Protein AF-A0A959PGN8-F1 (afdb_monomer)

pLDDT: mean 94.38, std 4.03, range [66.25, 98.56]

Foldseek 3Di:
DVVVVVVVVVVVVVVLLVLLPDCVNQAQQVVADDAAFAFDDDDDQWTAGPVGFIKGWDDLVVLLLLWDPFFDDDDPCFQVRYPDDDDADRRRRWIWIWTADPQQKTHIWIAGRVNDTQCDDLNHTGTFNADCPPDVSVVSRCVPPVSSSVSPSNHDD

Nearest PDB structures (foldseek):
  6trv-assembly1_BBB  TM=3.578E-01  e=1.815E+00  Scedosporium apiospermum
  5ic7-assembly1_A  TM=2.922E-01  e=2.444E+00  Thermochaetoides thermophila DSM 1495
  5efv-assembly1_C  TM=4.136E-01  e=6.333E+00  Dubowvirus dv11
  7lbm-assembly1_j  TM=2.874E-01  e=5.297E+00  Homo sapiens

Mean predicted aligned error: 3.67 Å

Radius of gyration: 17.25 Å; Cα contacts (8 Å, |Δi|>4): 282; chains: 1; bounding box: 36×29×58 Å

Structure (mmCIF, N/CA/C/O backbone):
data_AF-A0A959PGN8-F1
#
_entry.id   AF-A0A959PGN8-F1
#
loop_
_atom_site.group_PDB
_atom_site.id
_atom_site.type_symbol
_atom_site.label_atom_id
_atom_site.label_alt_id
_atom_site.label_comp_id
_atom_site.label_asym_id
_atom_site.label_entity_id
_atom_site.label_seq_id
_atom_site.pdbx_PDB_ins_code
_atom_site.Cartn_x
_atom_site.Cartn_y
_atom_site.Cartn_z
_atom_site.occupancy
_atom_site.B_iso_or_equiv
_atom_site.auth_seq_id
_atom_site.auth_comp_id
_atom_site.auth_asym_id
_atom_site.auth_atom_id
_atom_site.pdbx_PDB_model_num
ATOM 1 N N . MET A 1 1 ? 12.103 -10.559 -37.193 1.00 70.69 1 MET A N 1
ATOM 2 C CA . MET A 1 1 ? 11.074 -10.563 -36.124 1.00 70.69 1 MET A CA 1
ATOM 3 C C . MET A 1 1 ? 11.663 -10.752 -34.723 1.00 70.69 1 MET A C 1
ATOM 5 O O . MET A 1 1 ? 11.501 -9.857 -33.910 1.00 70.69 1 MET A O 1
ATOM 9 N N . LYS A 1 2 ? 12.408 -11.837 -34.439 1.00 88.25 2 LYS A N 1
ATOM 10 C CA . LYS A 1 2 ? 12.993 -12.097 -33.100 1.00 88.25 2 LYS A CA 1
ATOM 11 C C . LYS A 1 2 ? 13.936 -10.993 -32.588 1.00 88.25 2 LYS A C 1
ATOM 13 O O . LYS A 1 2 ? 13.822 -10.585 -31.442 1.00 88.25 2 LYS A O 1
ATOM 18 N N . MET A 1 3 ? 14.807 -10.467 -33.452 1.00 93.12 3 MET A N 1
ATOM 19 C CA . MET A 1 3 ? 15.737 -9.384 -33.091 1.00 93.12 3 MET A CA 1
ATOM 20 C C . MET A 1 3 ? 15.014 -8.073 -32.743 1.00 93.12 3 MET A C 1
ATOM 22 O O . MET A 1 3 ? 15.361 -7.426 -31.766 1.00 93.12 3 MET A O 1
ATOM 26 N N . ILE A 1 4 ? 13.966 -7.717 -33.493 1.00 94.81 4 ILE A N 1
ATOM 27 C CA . ILE A 1 4 ? 13.156 -6.517 -33.223 1.00 94.81 4 ILE A CA 1
ATOM 28 C C . ILE A 1 4 ? 12.443 -6.652 -31.872 1.00 94.81 4 ILE A C 1
ATOM 30 O O . ILE A 1 4 ? 12.474 -5.723 -31.073 1.00 94.81 4 ILE A O 1
ATOM 34 N N . LEU A 1 5 ? 11.862 -7.822 -31.584 1.00 94.75 5 LEU A N 1
ATOM 35 C CA . LEU A 1 5 ? 11.212 -8.081 -30.297 1.00 94.75 5 LEU A CA 1
ATOM 36 C C . LEU A 1 5 ? 12.202 -7.987 -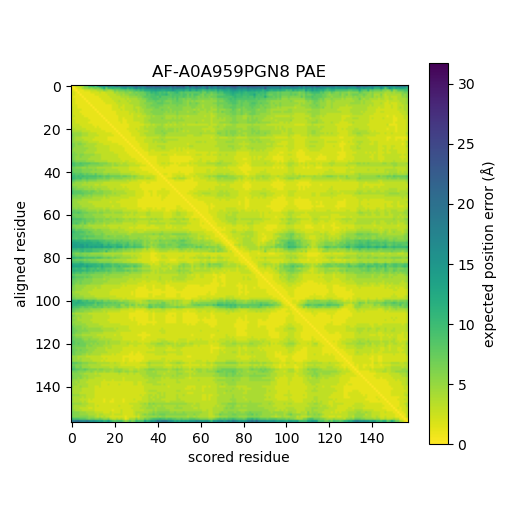29.125 1.00 94.75 5 LEU A C 1
ATOM 38 O O . LEU A 1 5 ? 11.883 -7.377 -28.109 1.00 94.75 5 LEU A O 1
ATOM 42 N N . ALA A 1 6 ? 13.406 -8.545 -29.280 1.00 95.75 6 ALA A N 1
ATOM 43 C CA . ALA A 1 6 ? 14.459 -8.438 -28.274 1.00 95.75 6 ALA A CA 1
ATOM 44 C C . ALA A 1 6 ? 14.865 -6.977 -28.023 1.00 95.75 6 ALA A C 1
ATOM 46 O O . ALA A 1 6 ? 14.975 -6.569 -26.870 1.00 95.75 6 ALA A O 1
ATOM 47 N N . ILE A 1 7 ? 15.018 -6.170 -29.078 1.00 96.25 7 ILE A N 1
ATOM 48 C CA . ILE A 1 7 ? 15.328 -4.739 -28.946 1.00 96.25 7 ILE A CA 1
ATOM 49 C C . ILE A 1 7 ? 14.211 -4.010 -28.190 1.00 96.25 7 ILE A C 1
ATOM 51 O O . ILE A 1 7 ? 14.499 -3.264 -27.259 1.00 96.25 7 ILE A O 1
ATOM 55 N N . ILE A 1 8 ? 12.942 -4.253 -28.535 1.00 96.00 8 ILE A N 1
ATOM 56 C CA . ILE A 1 8 ? 11.797 -3.634 -27.849 1.00 96.00 8 ILE A CA 1
ATOM 57 C C . ILE A 1 8 ? 11.787 -4.001 -26.362 1.00 96.00 8 ILE A C 1
ATOM 59 O O . ILE A 1 8 ? 11.607 -3.124 -25.520 1.00 96.00 8 ILE A O 1
ATOM 63 N N . LEU A 1 9 ? 12.018 -5.274 -26.030 1.00 95.44 9 LEU A N 1
ATOM 64 C CA . LEU A 1 9 ? 12.075 -5.725 -24.641 1.00 95.44 9 LEU A CA 1
ATOM 65 C C . LEU A 1 9 ? 13.211 -5.037 -23.873 1.00 95.44 9 LEU A C 1
ATOM 67 O O . LEU A 1 9 ? 12.992 -4.563 -22.763 1.00 95.44 9 LEU A O 1
ATOM 71 N N . VAL A 1 10 ? 14.404 -4.936 -24.464 1.00 96.31 10 VAL A N 1
ATOM 72 C CA . VAL A 1 10 ? 15.543 -4.250 -23.836 1.00 96.31 10 VAL A CA 1
ATOM 73 C C . VAL A 1 10 ? 15.228 -2.774 -23.601 1.00 96.31 10 VAL A C 1
ATOM 75 O O . VAL A 1 10 ? 15.447 -2.279 -22.498 1.00 96.31 10 VAL A O 1
ATOM 78 N N . LEU A 1 11 ? 14.661 -2.078 -24.589 1.00 96.50 11 LEU A N 1
ATOM 79 C CA . LEU A 1 11 ? 14.260 -0.676 -24.436 1.00 96.50 11 LEU A CA 1
ATOM 80 C C . LEU A 1 11 ? 13.219 -0.498 -23.325 1.00 96.50 11 LEU A C 1
ATOM 82 O O . LEU A 1 11 ? 13.311 0.447 -22.545 1.00 96.50 11 LEU A O 1
ATOM 86 N N . PHE A 1 12 ? 12.267 -1.424 -23.219 1.00 94.50 12 PHE A N 1
ATOM 87 C CA . PHE A 1 12 ? 11.268 -1.427 -22.156 1.00 94.50 12 PHE A CA 1
ATOM 88 C C . PHE A 1 12 ? 11.912 -1.605 -20.773 1.00 94.50 12 PHE A C 1
ATOM 90 O O . PHE A 1 12 ? 11.625 -0.833 -19.861 1.00 94.50 12 PHE A O 1
ATOM 97 N N . LEU A 1 13 ? 12.833 -2.562 -20.618 1.00 95.56 13 LEU A N 1
ATOM 98 C CA . LEU A 1 13 ? 13.561 -2.775 -19.361 1.00 95.56 13 LEU A CA 1
ATOM 99 C C . LEU A 1 13 ? 14.398 -1.551 -18.968 1.00 95.56 13 LEU A C 1
ATOM 101 O O . LEU A 1 13 ? 14.369 -1.141 -17.810 1.00 95.56 13 LEU A O 1
ATOM 105 N N . VAL A 1 14 ? 15.099 -0.934 -19.925 1.00 96.50 14 VAL A N 1
ATOM 106 C CA . VAL A 1 14 ? 15.886 0.287 -19.686 1.00 96.50 14 VAL A CA 1
ATOM 107 C C . VAL A 1 14 ? 14.982 1.446 -19.268 1.00 96.50 14 VAL A C 1
ATOM 109 O O . VAL A 1 14 ? 15.297 2.148 -18.309 1.00 96.50 14 VAL A O 1
ATOM 112 N N . PHE A 1 15 ? 13.843 1.630 -19.941 1.00 96.19 15 PHE A N 1
ATOM 113 C CA . PHE A 1 15 ? 12.868 2.655 -19.573 1.00 96.19 15 PHE A CA 1
ATOM 114 C C . PHE A 1 15 ? 12.389 2.483 -18.127 1.00 96.19 15 PHE A C 1
ATOM 116 O O . PHE A 1 15 ? 12.411 3.443 -17.358 1.00 96.19 15 PHE A O 1
ATOM 123 N N . TYR A 1 16 ? 12.000 1.267 -17.739 1.00 96.44 16 TYR A N 1
ATOM 124 C CA . TYR A 1 16 ? 11.515 1.002 -16.386 1.00 96.44 16 TYR A CA 1
ATOM 125 C C . TYR A 1 16 ? 12.593 1.125 -15.322 1.00 96.44 16 TYR A C 1
ATOM 127 O O . TYR A 1 16 ? 12.317 1.649 -14.245 1.00 96.44 16 TYR A O 1
ATOM 135 N N . TRP A 1 17 ? 13.819 0.717 -15.637 1.00 96.31 17 TRP A N 1
ATOM 136 C CA . TRP A 1 17 ? 14.956 0.938 -14.758 1.00 96.31 17 TRP A CA 1
ATOM 137 C C . TRP A 1 17 ? 15.176 2.436 -14.511 1.00 96.31 17 TRP A C 1
ATOM 139 O O . TRP A 1 17 ? 15.201 2.859 -13.359 1.00 96.31 17 TRP A O 1
ATOM 149 N N . LEU A 1 18 ? 15.221 3.261 -15.566 1.00 96.56 18 LEU A N 1
ATOM 150 C CA . LEU A 1 18 ? 15.350 4.719 -15.435 1.00 96.56 18 LEU A CA 1
ATOM 151 C C . LEU A 1 18 ? 14.181 5.338 -14.659 1.00 96.56 18 LEU A C 1
ATOM 153 O O . LEU A 1 18 ? 14.390 6.179 -13.784 1.00 96.56 18 LEU A O 1
ATOM 157 N N . PHE A 1 19 ? 12.949 4.917 -14.949 1.00 95.88 19 PHE A N 1
ATOM 158 C CA . PHE A 1 19 ? 11.766 5.407 -14.247 1.00 95.88 19 PHE A CA 1
ATOM 159 C C . PHE A 1 19 ? 11.805 5.056 -12.754 1.00 95.88 19 PHE A C 1
ATOM 161 O O . PHE A 1 19 ? 11.517 5.916 -11.922 1.00 95.88 19 PHE A O 1
ATOM 168 N N . ALA A 1 20 ? 12.212 3.838 -12.398 1.00 95.56 20 ALA A N 1
ATOM 169 C CA . ALA A 1 20 ? 12.316 3.395 -11.010 1.00 95.56 20 ALA A CA 1
ATOM 170 C C . ALA A 1 20 ? 13.418 4.119 -10.221 1.00 95.56 20 ALA A C 1
ATOM 172 O O . ALA A 1 20 ? 13.306 4.253 -9.008 1.00 95.56 20 ALA A O 1
ATOM 173 N N . GLN A 1 21 ? 14.458 4.633 -10.883 1.00 96.00 21 GLN A N 1
ATOM 174 C CA . GLN A 1 21 ? 15.459 5.495 -10.237 1.00 96.00 21 GLN A CA 1
ATOM 175 C C . GLN A 1 21 ? 15.033 6.969 -10.159 1.00 96.00 21 GLN A C 1
ATOM 177 O O . GLN A 1 21 ? 15.711 7.780 -9.531 1.00 96.00 21 GLN A O 1
ATOM 182 N N . SER A 1 22 ? 13.932 7.349 -10.810 1.00 95.88 22 SER A N 1
ATOM 183 C CA . SER A 1 22 ? 13.510 8.745 -10.858 1.00 95.88 22 SER A CA 1
ATOM 184 C C . SER A 1 22 ? 12.939 9.221 -9.523 1.00 95.88 22 SER A C 1
ATOM 186 O O . SER A 1 22 ? 12.267 8.482 -8.801 1.00 95.88 22 SER A O 1
ATOM 188 N N . ASP A 1 23 ? 13.090 10.517 -9.253 1.00 94.56 23 ASP A N 1
ATOM 189 C CA . ASP A 1 23 ? 12.458 11.181 -8.110 1.00 94.56 23 ASP A CA 1
ATOM 190 C C . ASP A 1 23 ? 10.931 11.066 -8.113 1.00 94.56 23 ASP A C 1
ATOM 192 O O . ASP A 1 23 ? 10.302 11.167 -7.060 1.00 94.56 23 ASP A O 1
ATOM 196 N N . ARG A 1 24 ? 10.321 10.853 -9.284 1.00 92.69 24 ARG A N 1
ATOM 197 C CA . ARG A 1 24 ? 8.885 10.603 -9.385 1.00 92.69 24 ARG A CA 1
ATOM 198 C C . ARG A 1 24 ? 8.518 9.294 -8.691 1.00 92.69 24 ARG A C 1
ATOM 200 O O . ARG A 1 24 ? 7.573 9.276 -7.920 1.00 92.69 24 ARG A O 1
ATOM 207 N N . HIS A 1 25 ? 9.262 8.221 -8.934 1.00 94.81 25 HIS A N 1
ATOM 208 C CA . HIS A 1 25 ? 9.008 6.936 -8.284 1.00 94.81 25 HIS A CA 1
ATOM 209 C C . HIS A 1 25 ? 9.480 6.936 -6.830 1.00 94.81 25 HIS A C 1
ATOM 211 O O . HIS A 1 25 ? 8.711 6.614 -5.928 1.00 94.81 25 HIS A O 1
ATOM 217 N N . LEU A 1 26 ? 10.722 7.360 -6.586 1.00 94.62 26 LEU A N 1
ATOM 218 C CA . LEU A 1 26 ? 11.343 7.251 -5.266 1.00 94.62 26 LEU A CA 1
ATOM 219 C C . LEU A 1 26 ? 10.744 8.211 -4.236 1.00 94.62 26 LEU A C 1
ATOM 221 O O . LEU A 1 26 ? 10.625 7.833 -3.077 1.00 94.62 26 LEU A O 1
ATOM 225 N N . ASN A 1 27 ? 10.310 9.412 -4.636 1.00 94.94 27 ASN A N 1
ATOM 226 C CA . ASN A 1 27 ? 9.696 10.380 -3.718 1.00 94.94 27 ASN A CA 1
ATOM 227 C C . ASN A 1 27 ? 8.164 10.366 -3.789 1.00 94.94 27 ASN A C 1
ATOM 229 O O . ASN A 1 27 ? 7.529 11.346 -3.400 1.00 94.94 27 ASN A O 1
ATOM 233 N N . ARG A 1 28 ? 7.545 9.305 -4.323 1.00 94.06 28 ARG A N 1
ATOM 234 C CA . ARG A 1 28 ? 6.081 9.224 -4.462 1.00 94.06 28 ARG A CA 1
ATOM 235 C C . ARG A 1 28 ? 5.358 9.385 -3.120 1.00 94.06 28 ARG A C 1
ATOM 237 O O . ARG A 1 28 ? 4.269 9.952 -3.085 1.00 94.06 28 ARG A O 1
ATOM 244 N N . ASN A 1 29 ? 5.984 8.958 -2.023 1.00 94.19 29 ASN A N 1
ATOM 245 C CA . ASN A 1 29 ? 5.386 8.960 -0.689 1.00 94.19 29 ASN A CA 1
ATOM 246 C C . ASN A 1 29 ? 5.192 10.354 -0.093 1.00 94.19 29 ASN A C 1
ATOM 248 O O . ASN A 1 29 ? 4.321 10.510 0.754 1.00 94.19 29 ASN A O 1
ATOM 252 N N . LYS A 1 30 ? 5.821 11.397 -0.656 1.00 94.25 30 LYS A N 1
ATOM 253 C CA . LYS A 1 30 ? 5.467 12.798 -0.352 1.00 94.25 30 LYS A CA 1
ATOM 254 C C .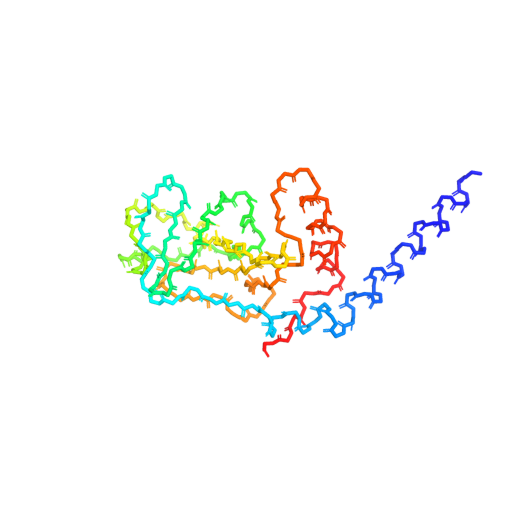 LYS A 1 30 ? 4.003 13.140 -0.669 1.00 94.25 30 LYS A C 1
ATOM 256 O O . LYS A 1 30 ? 3.501 14.183 -0.264 1.00 94.25 30 LYS A O 1
ATOM 261 N N . HIS A 1 31 ? 3.348 12.305 -1.477 1.00 94.50 31 HIS A N 1
ATOM 262 C CA . HIS A 1 31 ? 1.938 12.415 -1.826 1.00 94.50 31 HIS A CA 1
ATOM 263 C C . HIS A 1 31 ? 1.056 11.423 -1.064 1.00 94.50 31 HIS A C 1
ATOM 265 O O . HIS A 1 31 ? -0.161 11.492 -1.217 1.00 94.50 31 HIS A O 1
ATOM 271 N N . ASN A 1 32 ? 1.631 10.484 -0.305 1.00 96.44 32 ASN A N 1
ATOM 272 C CA . ASN A 1 32 ? 0.846 9.501 0.429 1.00 96.44 32 ASN A CA 1
ATOM 273 C C . ASN A 1 32 ? 0.197 10.153 1.654 1.00 96.44 32 ASN A C 1
ATOM 275 O O . ASN A 1 32 ? 0.700 11.134 2.199 1.00 96.44 32 ASN A O 1
ATOM 279 N N . GLN A 1 33 ? -0.929 9.600 2.079 1.00 96.50 33 GLN A N 1
ATOM 280 C CA . GLN A 1 33 ? -1.588 9.966 3.326 1.00 96.50 33 GLN A CA 1
ATOM 281 C C . GLN A 1 33 ? -1.900 8.680 4.082 1.00 96.50 33 GLN A C 1
ATOM 283 O O . GLN A 1 33 ? -2.048 7.626 3.469 1.00 96.50 33 GLN A O 1
ATOM 288 N N . LEU A 1 34 ? -1.975 8.765 5.403 1.00 97.69 34 LEU A N 1
ATOM 289 C CA . LEU A 1 34 ? -2.405 7.662 6.256 1.00 97.69 34 LEU A CA 1
ATOM 290 C C . LEU A 1 34 ? -3.789 7.982 6.826 1.00 97.69 34 LEU A C 1
ATOM 292 O O . LEU A 1 34 ? -4.117 9.170 6.946 1.00 97.69 34 LEU A O 1
ATOM 296 N N . PRO A 1 35 ? -4.577 6.962 7.204 1.00 98.00 35 PRO A N 1
ATOM 297 C CA . PRO A 1 35 ? -5.833 7.183 7.896 1.00 98.00 35 PRO A CA 1
ATOM 298 C C . PRO A 1 35 ? -5.615 7.997 9.168 1.00 98.00 35 PRO A C 1
ATOM 300 O O . PRO A 1 35 ? -4.666 7.751 9.921 1.00 98.00 35 PRO A O 1
ATOM 303 N N . LYS A 1 36 ? -6.500 8.962 9.418 1.00 97.75 36 LYS A N 1
ATOM 304 C CA . LYS A 1 36 ? -6.467 9.760 10.647 1.00 97.75 36 LYS A CA 1
ATOM 305 C C . LYS A 1 36 ? -7.398 9.185 11.704 1.00 97.75 36 LYS A C 1
ATOM 307 O O . LYS A 1 36 ? -8.598 9.063 11.482 1.00 97.75 36 LYS A O 1
ATOM 312 N N . GLY A 1 37 ? -6.826 8.886 12.868 1.00 95.94 37 GLY A N 1
ATOM 313 C CA . GLY A 1 37 ? -7.573 8.376 14.010 1.00 95.94 37 GLY A CA 1
ATOM 314 C C . GLY A 1 37 ? -8.152 6.983 13.773 1.00 95.94 37 GLY A C 1
ATOM 315 O O . GLY A 1 37 ? -7.498 6.133 13.160 1.00 95.94 37 GLY A O 1
ATOM 316 N N . ARG A 1 38 ? -9.351 6.732 14.307 1.00 96.62 38 ARG A N 1
ATOM 317 C CA . ARG A 1 38 ? -10.017 5.424 14.204 1.00 96.62 38 ARG A CA 1
ATOM 318 C C . ARG A 1 38 ? -10.745 5.272 12.864 1.00 96.62 38 ARG A C 1
ATOM 320 O O . ARG A 1 38 ? -11.518 6.139 12.474 1.00 96.62 38 ARG A O 1
ATOM 327 N N . LEU A 1 39 ? -10.547 4.134 12.203 1.00 98.38 39 LEU A N 1
ATOM 328 C CA . LEU A 1 39 ? -11.287 3.727 11.012 1.00 98.38 39 LEU A CA 1
ATOM 329 C C . LEU A 1 39 ? -12.649 3.154 11.410 1.00 98.38 39 LEU A C 1
ATOM 331 O O . LEU A 1 39 ? -12.739 2.033 11.918 1.00 98.38 39 LEU A O 1
ATOM 335 N N . LYS A 1 40 ? -13.709 3.922 11.161 1.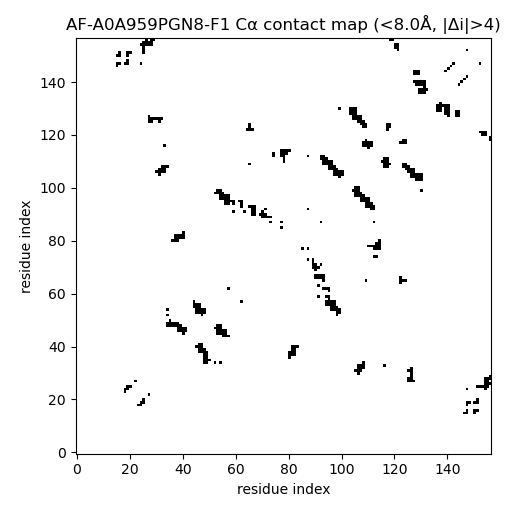00 98.38 40 LYS A N 1
ATOM 336 C CA . LYS A 1 40 ? -15.093 3.532 11.420 1.00 98.38 40 LYS A CA 1
ATOM 337 C C . LYS A 1 40 ? -15.643 2.708 10.264 1.00 98.38 40 LYS A C 1
ATOM 339 O O . LYS A 1 40 ? -15.530 3.113 9.111 1.00 98.38 40 LYS A O 1
ATOM 344 N N . HIS A 1 41 ? -16.256 1.564 10.555 1.00 98.12 41 HIS A N 1
ATOM 345 C CA . HIS A 1 41 ? -16.852 0.720 9.517 1.00 98.12 41 HIS A CA 1
ATOM 346 C C . HIS A 1 41 ? -18.080 1.406 8.914 1.00 98.12 41 HIS A C 1
ATOM 348 O O . HIS A 1 41 ? -18.930 1.921 9.644 1.00 98.12 41 HIS A O 1
ATOM 354 N N . LEU A 1 42 ? -18.160 1.420 7.583 1.00 96.81 42 LEU A N 1
ATOM 355 C CA . LEU A 1 42 ? -19.310 1.947 6.854 1.00 96.81 42 LEU A CA 1
ATOM 356 C C . LEU A 1 42 ? -20.198 0.816 6.340 1.00 96.81 42 LEU A C 1
ATOM 358 O O . LEU A 1 42 ? -21.322 0.633 6.799 1.00 96.81 42 LEU A O 1
ATOM 362 N N . GLN A 1 43 ? -19.692 0.082 5.353 1.00 96.00 43 GLN A N 1
ATOM 363 C CA . GLN A 1 43 ? -20.365 -1.032 4.696 1.00 96.00 43 GLN A CA 1
ATOM 364 C C . GLN A 1 43 ? -19.319 -1.900 4.002 1.00 96.00 43 GLN A C 1
ATOM 366 O O . GLN A 1 43 ? -18.283 -1.390 3.573 1.00 96.00 43 GLN A O 1
ATOM 371 N N . ASP A 1 44 ? -19.597 -3.195 3.864 1.00 95.44 44 ASP A N 1
ATOM 372 C CA . ASP A 1 44 ? -18.708 -4.154 3.204 1.00 95.44 44 ASP A CA 1
ATOM 373 C C . ASP A 1 44 ? -17.257 -4.041 3.709 1.00 95.44 44 ASP A C 1
ATOM 375 O O . ASP A 1 44 ? -16.998 -4.218 4.900 1.00 95.44 44 ASP A O 1
ATOM 379 N N . ASN A 1 45 ? -16.318 -3.725 2.819 1.00 96.69 45 ASN A N 1
ATOM 380 C CA . ASN A 1 45 ? -14.902 -3.524 3.101 1.00 96.69 45 ASN A CA 1
ATOM 381 C C . ASN A 1 45 ? -14.500 -2.039 3.178 1.00 96.69 45 ASN A C 1
ATOM 383 O O . ASN A 1 45 ? -13.312 -1.732 3.091 1.00 96.69 45 ASN A O 1
ATOM 387 N N . TYR A 1 46 ? -15.452 -1.119 3.335 1.00 98.19 46 TYR A N 1
ATOM 388 C CA . TYR A 1 46 ? -15.198 0.319 3.399 1.00 98.19 46 TYR A CA 1
ATOM 389 C C . TYR A 1 46 ? -15.242 0.865 4.824 1.00 98.19 46 TYR A C 1
ATOM 391 O O . TYR A 1 46 ? -16.119 0.536 5.628 1.00 98.19 46 TYR A O 1
ATOM 399 N N . TYR A 1 47 ? -14.303 1.76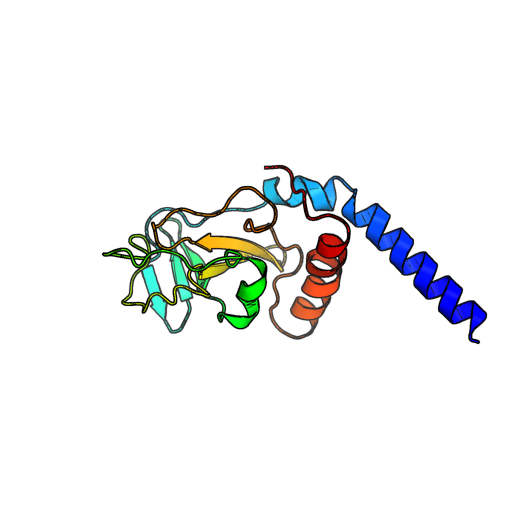6 5.090 1.00 98.56 47 TYR A N 1
ATOM 400 C CA . TYR A 1 47 ? -14.105 2.442 6.360 1.00 98.56 47 TYR A CA 1
ATOM 401 C C . TYR A 1 47 ? -13.947 3.942 6.133 1.00 98.56 47 TYR A C 1
ATOM 403 O O . TYR A 1 47 ? -13.431 4.361 5.101 1.00 98.56 47 TYR A O 1
ATOM 411 N N . GLU A 1 48 ? -14.367 4.746 7.096 1.00 98.50 48 GLU A N 1
ATOM 412 C CA . GLU A 1 48 ? -14.180 6.196 7.109 1.00 98.50 48 GLU A CA 1
ATOM 413 C C . GLU A 1 48 ? -13.225 6.572 8.240 1.00 98.50 48 GLU A C 1
ATOM 415 O O . GLU A 1 48 ? -13.336 6.042 9.347 1.00 98.50 48 GLU A O 1
ATOM 420 N N . ASP A 1 49 ? -12.274 7.458 7.965 1.00 98.44 49 ASP A N 1
ATOM 421 C CA . ASP A 1 49 ? -11.405 8.024 8.997 1.00 98.44 49 ASP A CA 1
ATOM 422 C C . ASP A 1 49 ? -11.981 9.323 9.595 1.00 98.44 49 ASP A C 1
ATOM 424 O O . ASP A 1 49 ? -13.012 9.833 9.160 1.00 98.44 49 ASP A O 1
ATOM 428 N N . GLU A 1 50 ? -11.322 9.899 10.601 1.00 97.81 50 GLU A N 1
ATOM 429 C CA . GLU A 1 50 ? -11.848 11.069 11.328 1.00 97.81 50 GLU A CA 1
ATOM 430 C C . GLU A 1 50 ? -11.950 12.354 10.491 1.00 97.81 50 GLU A C 1
ATOM 432 O O . GLU A 1 50 ? -12.569 13.327 10.924 1.00 97.81 50 GLU A O 1
ATOM 437 N N . VAL A 1 51 ? -11.341 12.385 9.302 1.00 97.19 51 VAL A N 1
ATOM 438 C CA . VAL A 1 51 ? -11.422 13.528 8.382 1.00 97.19 51 VAL A CA 1
ATOM 439 C C . VAL A 1 51 ? -12.303 13.247 7.166 1.00 97.19 51 VAL A C 1
ATOM 441 O O . VAL A 1 51 ? -12.341 14.065 6.246 1.00 97.19 51 VAL A O 1
ATOM 444 N N . GLY A 1 52 ? -13.029 12.126 7.169 1.00 97.06 52 GLY A N 1
ATOM 445 C CA . GLY A 1 52 ? -13.985 11.757 6.130 1.00 97.06 52 GLY A CA 1
ATOM 446 C C . GLY A 1 52 ? -13.359 11.121 4.887 1.00 97.06 52 GLY A C 1
ATOM 447 O O . GLY A 1 52 ? -14.002 11.070 3.836 1.00 97.06 52 GLY A O 1
ATOM 448 N N . LEU A 1 53 ? -12.102 10.660 4.948 1.00 97.31 53 LEU A N 1
ATOM 449 C CA . LEU A 1 53 ? -11.532 9.872 3.855 1.00 97.31 53 LEU A CA 1
ATOM 450 C C . LEU A 1 53 ? -12.060 8.443 3.914 1.00 97.31 53 LEU A C 1
ATOM 452 O O . LEU A 1 53 ? -12.035 7.791 4.957 1.00 97.31 53 LEU A O 1
ATOM 456 N N . ILE A 1 54 ? -12.482 7.946 2.752 1.00 98.06 54 ILE A N 1
ATOM 457 C CA . ILE A 1 54 ? -12.944 6.571 2.594 1.00 98.06 54 ILE A CA 1
ATOM 458 C C . ILE A 1 54 ? -11.766 5.666 2.246 1.00 98.06 54 ILE A C 1
ATOM 460 O O . ILE A 1 54 ? -11.030 5.919 1.287 1.00 98.06 54 ILE A O 1
ATOM 464 N N . TRP A 1 55 ? -11.629 4.593 3.013 1.00 98.44 55 TRP A N 1
ATOM 465 C CA . TRP A 1 55 ? -10.585 3.587 2.931 1.00 98.44 55 TRP A CA 1
ATOM 466 C C . TRP A 1 55 ? -11.204 2.224 2.634 1.00 98.44 55 TRP A C 1
ATOM 468 O O . TRP A 1 55 ? -12.046 1.730 3.377 1.00 98.44 55 TRP A O 1
ATOM 478 N N . GLU A 1 56 ? -10.770 1.597 1.549 1.00 98.06 56 GLU A N 1
ATOM 479 C CA . GLU A 1 56 ? -11.177 0.251 1.170 1.00 98.06 56 GLU A CA 1
ATOM 480 C C . GLU A 1 56 ? -10.154 -0.770 1.678 1.00 98.06 56 GLU A C 1
ATOM 482 O O . GLU A 1 56 ? -9.009 -0.796 1.209 1.00 98.06 56 GLU A O 1
ATOM 487 N N . LEU A 1 57 ? -10.579 -1.649 2.584 1.00 97.81 57 LEU A N 1
ATOM 488 C CA . LEU A 1 57 ? -9.825 -2.828 2.991 1.00 97.81 57 LEU A CA 1
ATOM 489 C C . LEU A 1 57 ? -9.687 -3.785 1.801 1.00 97.81 57 LEU A C 1
ATOM 491 O O . LEU A 1 57 ? -10.663 -4.333 1.284 1.00 97.81 57 LEU A O 1
ATOM 495 N N . GLN A 1 58 ? -8.451 -3.998 1.362 1.00 97.06 58 GLN A N 1
ATOM 496 C CA . GLN A 1 58 ? -8.137 -4.888 0.255 1.00 97.06 58 GLN A CA 1
ATOM 497 C C . GLN A 1 58 ? -8.089 -6.353 0.714 1.00 97.06 58 GLN A C 1
ATOM 499 O O . GLN A 1 58 ? -7.640 -6.648 1.824 1.00 97.06 58 GLN A O 1
ATOM 504 N N . PRO A 1 59 ? -8.467 -7.305 -0.158 1.00 94.50 59 PRO A N 1
ATOM 505 C CA . PRO A 1 59 ? -8.334 -8.724 0.139 1.00 94.50 59 PRO A CA 1
ATOM 506 C C . PRO A 1 59 ? -6.864 -9.121 0.324 1.00 94.50 59 PRO A C 1
ATOM 508 O O . PRO A 1 59 ? -5.976 -8.597 -0.354 1.00 94.50 59 PRO A O 1
ATOM 511 N N . GLN A 1 60 ? -6.620 -10.128 1.167 1.00 91.81 60 GLN A N 1
ATOM 512 C CA . GLN A 1 60 ? -5.272 -10.581 1.544 1.00 91.81 60 GLN A CA 1
ATOM 513 C C . GLN A 1 60 ? -4.352 -10.881 0.351 1.00 91.81 60 GLN A C 1
ATOM 515 O O . GLN A 1 60 ? -3.167 -10.555 0.377 1.00 91.81 60 GLN A O 1
ATOM 520 N N . ILE A 1 61 ? -4.893 -11.409 -0.753 1.00 91.38 61 ILE A N 1
ATOM 521 C CA . ILE A 1 61 ? -4.115 -11.676 -1.973 1.00 91.38 61 ILE A CA 1
ATOM 522 C C . ILE A 1 61 ? -3.452 -10.415 -2.552 1.00 91.38 61 ILE A C 1
ATOM 524 O O . ILE A 1 61 ? -2.331 -10.486 -3.052 1.00 91.38 61 ILE A O 1
ATOM 528 N N . LYS A 1 62 ? -4.104 -9.250 -2.443 1.00 91.19 62 LYS A N 1
ATOM 529 C CA . LYS A 1 62 ? -3.558 -7.954 -2.878 1.00 91.19 62 LYS A CA 1
ATOM 530 C C . LYS A 1 62 ? -2.588 -7.345 -1.860 1.00 91.19 62 LYS A C 1
ATOM 532 O O . LYS A 1 62 ? -1.929 -6.355 -2.177 1.00 91.19 62 LYS A O 1
ATOM 537 N N . ASN A 1 63 ? -2.501 -7.925 -0.662 1.00 92.25 63 ASN A N 1
ATOM 538 C CA . ASN A 1 63 ? -1.605 -7.496 0.405 1.00 92.25 63 ASN A CA 1
ATOM 539 C C . ASN A 1 63 ? -0.354 -8.377 0.564 1.00 92.25 63 ASN A C 1
ATOM 541 O O . ASN A 1 63 ? 0.516 -8.076 1.373 1.00 92.25 63 ASN A O 1
ATOM 545 N N . LYS A 1 64 ? -0.225 -9.459 -0.214 1.00 92.50 64 LYS A N 1
ATOM 546 C CA . LYS A 1 64 ? 0.842 -10.461 -0.048 1.00 92.50 64 LYS A CA 1
ATOM 547 C C . LYS A 1 64 ? 2.259 -9.871 0.015 1.00 92.50 64 LYS A C 1
ATOM 549 O O . LYS A 1 64 ? 3.095 -10.378 0.752 1.00 92.50 64 LYS A O 1
ATOM 554 N N . PHE A 1 65 ? 2.533 -8.804 -0.736 1.00 91.12 65 PHE A N 1
ATOM 555 C CA . PHE A 1 65 ? 3.857 -8.172 -0.779 1.00 91.12 65 PHE A CA 1
ATOM 556 C C . PHE A 1 65 ? 4.170 -7.274 0.423 1.00 91.12 65 PHE A C 1
ATOM 558 O O . PHE A 1 65 ? 5.322 -6.889 0.590 1.00 91.12 65 PHE A O 1
ATOM 565 N N . HIS A 1 66 ? 3.186 -6.984 1.275 1.00 95.12 66 HIS A N 1
ATOM 566 C CA . HIS A 1 66 ? 3.381 -6.195 2.491 1.00 95.12 66 HIS A CA 1
ATOM 567 C C . HIS A 1 66 ? 3.342 -7.047 3.766 1.00 95.12 66 HIS A C 1
ATOM 569 O O . HIS A 1 66 ? 3.378 -6.500 4.865 1.00 95.12 66 HIS A O 1
ATOM 575 N N . GLN A 1 67 ? 3.260 -8.376 3.647 1.00 96.81 67 GLN A N 1
ATOM 576 C CA . GLN A 1 67 ? 3.276 -9.284 4.794 1.00 96.81 67 GLN A CA 1
ATOM 577 C C . GLN A 1 67 ? 4.706 -9.519 5.304 1.00 96.81 67 GLN A C 1
ATOM 579 O O . GLN A 1 67 ? 5.642 -9.499 4.498 1.00 96.81 67 GLN A O 1
ATOM 584 N N . PRO A 1 68 ? 4.920 -9.742 6.613 1.00 95.31 68 PRO A N 1
ATOM 585 C CA . PRO A 1 68 ? 6.227 -10.123 7.150 1.00 95.31 68 PRO A CA 1
ATOM 586 C C . PRO A 1 68 ? 6.721 -11.450 6.550 1.00 95.31 68 PRO A C 1
ATOM 588 O O . PRO A 1 68 ? 5.936 -12.265 6.077 1.00 95.31 68 PRO A O 1
ATOM 591 N N . ASP A 1 69 ? 8.041 -11.666 6.548 1.00 94.50 69 ASP A N 1
ATOM 592 C CA . ASP A 1 69 ? 8.642 -12.914 6.029 1.00 94.50 69 ASP A CA 1
ATOM 593 C C . ASP A 1 69 ? 8.531 -14.089 7.014 1.00 94.50 69 ASP A C 1
ATOM 595 O O . ASP A 1 69 ? 8.833 -15.236 6.676 1.00 94.50 69 ASP A O 1
ATOM 599 N N . HIS A 1 70 ? 8.097 -13.800 8.239 1.00 93.88 70 HIS A N 1
ATOM 600 C CA . HIS A 1 70 ? 7.958 -14.743 9.336 1.00 93.88 70 HIS A CA 1
ATOM 601 C C . HIS A 1 70 ? 6.610 -14.546 10.024 1.00 93.88 70 HIS A C 1
ATOM 603 O O . HIS A 1 70 ? 6.024 -13.464 9.959 1.00 93.88 70 HIS A O 1
ATOM 609 N N . GLU A 1 71 ? 6.133 -15.601 10.681 1.00 94.69 71 GLU A N 1
ATOM 610 C CA . GLU A 1 71 ? 4.922 -15.529 11.493 1.00 94.69 71 GLU A CA 1
ATOM 611 C C . GLU A 1 71 ? 5.101 -14.535 12.641 1.00 94.69 71 GLU A C 1
ATOM 613 O O . GLU A 1 71 ? 6.172 -14.455 13.247 1.00 94.69 71 GLU A O 1
ATOM 618 N N . VAL A 1 72 ? 4.044 -13.782 12.934 1.00 93.75 72 VAL A N 1
ATOM 619 C CA . VAL A 1 72 ? 4.014 -12.862 14.076 1.00 93.75 72 VAL A CA 1
ATOM 620 C C . VAL A 1 72 ? 3.357 -13.513 15.284 1.00 93.75 72 VAL A C 1
ATOM 622 O O . VAL A 1 72 ? 2.530 -14.417 15.156 1.00 93.75 72 VAL A O 1
ATOM 625 N N . GLU A 1 73 ? 3.697 -13.025 16.471 1.00 92.00 73 GLU A N 1
ATOM 626 C CA . GLU A 1 73 ? 3.028 -13.447 17.696 1.00 92.00 73 GLU A CA 1
ATOM 627 C C . GLU A 1 73 ? 1.552 -13.035 17.690 1.00 92.00 73 GLU A C 1
ATOM 629 O O . GLU A 1 73 ? 1.175 -11.964 17.203 1.00 92.00 73 GLU A O 1
ATOM 634 N N . ILE A 1 74 ? 0.705 -13.893 18.261 1.00 89.94 74 ILE A N 1
ATOM 635 C CA . ILE A 1 74 ? -0.702 -13.564 18.467 1.00 89.94 74 ILE A CA 1
ATOM 636 C C . ILE A 1 74 ? -0.788 -12.589 19.635 1.00 89.94 74 ILE A C 1
ATOM 638 O O . ILE A 1 74 ? -0.495 -12.945 20.777 1.00 89.94 74 ILE A O 1
ATOM 642 N N . ILE A 1 75 ? -1.223 -11.369 19.344 1.00 89.62 75 ILE A N 1
ATOM 643 C CA . ILE A 1 75 ? -1.467 -10.340 20.350 1.00 89.62 75 ILE A CA 1
ATOM 644 C C . ILE A 1 75 ? -2.959 -10.243 20.667 1.00 89.62 75 ILE A C 1
ATOM 646 O O . ILE A 1 75 ? -3.814 -10.461 19.808 1.00 89.62 75 ILE A O 1
ATOM 650 N N . ASN A 1 76 ? -3.277 -9.888 21.910 1.00 87.00 76 ASN A N 1
ATOM 651 C CA . ASN A 1 76 ? -4.644 -9.550 22.292 1.00 87.00 76 ASN A CA 1
ATOM 652 C C . ASN A 1 76 ? -4.999 -8.148 21.773 1.00 87.00 76 ASN A C 1
ATOM 654 O O . ASN A 1 76 ? -4.146 -7.264 21.778 1.00 87.00 76 ASN A O 1
ATOM 658 N N . ASN A 1 77 ? -6.268 -7.929 21.406 1.00 89.25 77 ASN A N 1
ATOM 659 C CA . ASN A 1 77 ? -6.773 -6.638 20.914 1.00 89.25 77 ASN A CA 1
ATOM 660 C C . ASN A 1 77 ? -6.037 -6.122 19.657 1.00 89.25 77 ASN A C 1
ATOM 662 O O . ASN A 1 77 ? -5.591 -4.976 19.603 1.00 89.25 77 ASN A O 1
ATOM 666 N N . HIS A 1 78 ? -5.895 -6.987 18.652 1.00 94.25 78 HIS A N 1
ATOM 667 C CA . HIS A 1 78 ? -5.324 -6.648 17.349 1.00 94.25 78 HIS A CA 1
ATOM 668 C C . HIS A 1 78 ? -6.214 -5.684 16.547 1.00 94.25 78 HIS A C 1
ATOM 670 O O . HIS A 1 78 ? -7.442 -5.744 16.605 1.00 94.25 78 HIS A O 1
ATOM 676 N N . TYR A 1 79 ? -5.561 -4.816 15.773 1.00 95.88 79 TYR A N 1
ATOM 677 C CA . TYR A 1 79 ? -6.133 -3.707 15.000 1.00 95.88 79 TYR A CA 1
ATOM 678 C C . TYR A 1 79 ? -6.999 -2.759 15.850 1.00 95.88 79 TYR A C 1
ATOM 680 O O . TYR A 1 79 ? -8.156 -2.494 15.514 1.00 95.88 79 TYR A O 1
ATOM 688 N N . PRO A 1 80 ? -6.459 -2.200 16.951 1.00 95.62 80 PRO A N 1
ATOM 689 C CA . PRO A 1 80 ? -7.236 -1.405 17.904 1.00 95.62 80 PRO A CA 1
ATOM 690 C C . PRO A 1 80 ? -7.822 -0.122 17.301 1.00 95.62 80 PRO A C 1
ATOM 692 O O . PRO A 1 80 ? -8.729 0.469 17.882 1.00 95.62 80 PRO A O 1
ATOM 695 N N . ASN A 1 81 ? -7.314 0.322 16.154 1.00 95.62 81 ASN A N 1
ATOM 696 C CA . ASN A 1 81 ? -7.723 1.516 15.423 1.00 95.62 81 ASN A CA 1
ATOM 697 C C . ASN A 1 81 ? -8.752 1.248 14.313 1.00 95.62 81 ASN A C 1
ATOM 699 O O . ASN A 1 81 ? -9.082 2.180 13.585 1.00 95.62 81 ASN A O 1
ATOM 703 N N . VAL A 1 82 ? -9.280 0.028 14.182 1.00 97.00 82 VAL A N 1
ATOM 704 C CA . VAL A 1 82 ? -10.284 -0.322 13.167 1.00 97.00 82 VAL A CA 1
ATOM 705 C C . VAL A 1 82 ? -11.533 -0.877 13.837 1.00 97.00 82 VAL A C 1
ATOM 707 O O . VAL A 1 82 ? -11.459 -1.707 14.741 1.00 97.00 82 VAL A O 1
ATOM 710 N N . ASP A 1 83 ? -12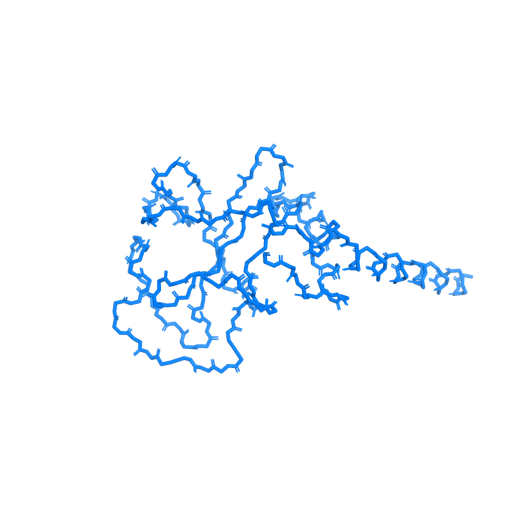.703 -0.421 13.403 1.00 96.06 83 ASP A N 1
ATOM 711 C CA . ASP A 1 83 ? -13.971 -1.017 13.808 1.00 96.06 83 ASP A CA 1
ATOM 712 C C . ASP A 1 83 ? -14.148 -2.415 13.216 1.00 96.06 83 ASP A C 1
ATOM 714 O O . ASP A 1 83 ? -14.003 -2.637 12.016 1.00 96.06 83 ASP A O 1
ATOM 718 N N . GLY A 1 84 ? -14.525 -3.363 14.065 1.00 89.75 84 GLY A N 1
ATOM 719 C CA . GLY A 1 84 ? -14.821 -4.730 13.661 1.00 89.75 84 GLY A CA 1
ATOM 720 C C . GLY A 1 84 ? -14.142 -5.758 14.550 1.00 89.75 84 GLY A C 1
ATOM 721 O O . GLY A 1 84 ? -13.359 -5.443 15.444 1.00 89.75 84 GLY A O 1
ATOM 722 N N . THR A 1 85 ? -14.473 -7.019 14.305 1.00 87.31 85 THR A N 1
ATOM 723 C CA . THR A 1 85 ? -13.813 -8.161 14.934 1.00 87.31 85 THR A CA 1
ATOM 724 C C . THR A 1 85 ? -13.158 -8.971 13.835 1.00 87.31 85 THR A C 1
ATOM 726 O O . THR A 1 85 ? -13.836 -9.601 13.026 1.00 87.31 85 THR A O 1
ATOM 729 N N . PHE A 1 86 ? -11.834 -8.929 13.794 1.00 90.25 86 PHE A N 1
ATOM 730 C CA . PHE A 1 86 ? -11.047 -9.662 12.812 1.00 90.25 86 PHE A CA 1
ATOM 731 C C . PHE A 1 86 ? -10.425 -10.892 13.462 1.00 90.25 86 PHE A C 1
ATOM 733 O O . PHE A 1 86 ? -10.188 -10.908 14.665 1.00 90.25 86 PHE A O 1
ATOM 740 N N . SER A 1 87 ? -10.129 -11.924 12.685 1.00 90.06 87 SER A N 1
ATOM 741 C CA . SER A 1 87 ? -9.193 -12.967 13.105 1.00 90.06 87 SER A CA 1
ATOM 742 C C . SER A 1 87 ? -7.780 -12.550 12.709 1.00 90.06 87 SER A C 1
ATOM 744 O O . SER A 1 87 ? -7.574 -12.137 11.567 1.00 90.06 87 SER A O 1
ATOM 746 N N . LEU A 1 88 ? -6.810 -12.696 13.610 1.00 93.00 88 LEU A N 1
ATOM 747 C CA . LEU A 1 88 ? -5.401 -12.533 13.267 1.00 93.00 88 LEU A CA 1
ATOM 748 C C . LEU A 1 88 ? -4.893 -13.814 12.591 1.00 93.00 88 LEU A C 1
ATOM 750 O O . LEU A 1 88 ? -4.910 -14.880 13.203 1.00 93.00 88 LEU A O 1
ATOM 754 N N . ASP A 1 89 ? -4.448 -13.706 11.338 1.00 94.31 89 ASP A N 1
ATOM 755 C CA . ASP A 1 89 ? -3.655 -14.740 10.663 1.00 94.31 89 ASP A CA 1
ATOM 756 C C . ASP A 1 89 ? -2.165 -14.422 10.872 1.00 94.31 89 ASP A C 1
ATOM 758 O O . ASP A 1 89 ? -1.679 -13.462 10.270 1.00 94.31 89 ASP A O 1
ATOM 762 N N . PRO A 1 90 ? -1.417 -15.207 11.672 1.00 94.38 90 PRO A N 1
ATOM 763 C CA . PRO A 1 90 ? 0.004 -14.963 11.923 1.00 94.38 90 PRO A CA 1
ATOM 764 C C . PRO A 1 90 ? 0.873 -14.909 10.662 1.00 94.38 90 PRO A C 1
ATOM 766 O O . PRO A 1 90 ? 1.934 -14.291 10.691 1.00 94.38 90 PRO A O 1
ATOM 769 N N . LYS A 1 91 ? 0.439 -15.533 9.556 1.00 94.69 91 LYS A N 1
ATOM 770 C CA . LYS A 1 91 ? 1.165 -15.556 8.274 1.00 94.69 91 LYS A CA 1
ATOM 771 C C . LYS A 1 91 ? 0.824 -14.385 7.362 1.00 94.69 91 LYS A C 1
ATOM 773 O O . LYS A 1 91 ? 1.627 -14.040 6.500 1.00 94.69 91 LYS A O 1
ATOM 778 N N . ASN A 1 92 ? -0.361 -13.797 7.520 1.00 95.75 92 ASN A N 1
ATOM 779 C CA . ASN A 1 92 ? -0.803 -12.634 6.748 1.00 95.75 92 ASN A CA 1
ATOM 780 C C . ASN A 1 92 ? -1.398 -11.543 7.663 1.00 95.75 92 ASN A C 1
ATOM 782 O O . ASN A 1 92 ? -2.548 -11.130 7.474 1.00 95.75 92 ASN A O 1
ATOM 786 N N . PRO A 1 93 ? -0.633 -11.084 8.668 1.00 96.31 93 PRO A N 1
ATOM 787 C CA . PRO A 1 93 ? -1.148 -10.257 9.750 1.00 96.31 93 PRO A CA 1
ATOM 788 C C . PRO A 1 93 ? -1.378 -8.795 9.369 1.00 96.31 93 PRO A C 1
ATOM 790 O O . PRO A 1 93 ? -2.088 -8.092 10.077 1.00 96.31 93 PRO A O 1
ATOM 793 N N . ASN A 1 94 ? -0.792 -8.289 8.292 1.00 97.69 94 ASN A N 1
ATOM 794 C CA . ASN A 1 94 ? -0.998 -6.899 7.910 1.00 97.69 94 ASN A CA 1
ATOM 795 C C . ASN A 1 94 ? -2.316 -6.751 7.142 1.00 97.69 94 ASN A C 1
ATOM 797 O O . ASN A 1 94 ? -2.700 -7.628 6.358 1.00 97.69 94 ASN A O 1
ATOM 801 N N . PHE A 1 95 ? -2.976 -5.609 7.310 1.00 97.69 95 PHE A N 1
ATOM 802 C CA . PHE A 1 95 ? -4.071 -5.160 6.452 1.00 97.69 95 PHE A CA 1
ATOM 803 C C . PHE A 1 95 ? -3.594 -4.088 5.490 1.00 97.69 95 PHE A C 1
ATOM 805 O O . PHE A 1 95 ? -2.725 -3.287 5.817 1.00 97.69 95 PHE A O 1
ATOM 812 N N . LYS A 1 96 ? -4.190 -4.062 4.299 1.00 98.00 96 LYS A N 1
ATOM 813 C CA . LYS A 1 96 ? -3.950 -3.027 3.299 1.00 98.00 96 LYS A CA 1
ATOM 814 C C . LYS A 1 96 ? -5.227 -2.275 3.035 1.00 98.00 96 LYS A C 1
ATOM 816 O O . LYS A 1 96 ? -6.220 -2.873 2.632 1.00 98.00 96 LYS A O 1
ATOM 821 N N . PHE A 1 97 ? -5.157 -0.967 3.195 1.00 98.38 97 PHE A N 1
ATOM 822 C CA . PHE A 1 97 ? -6.231 -0.053 2.865 1.00 98.38 97 PHE A CA 1
ATOM 823 C C . PHE A 1 97 ? -5.825 0.811 1.679 1.00 98.38 97 PHE A C 1
ATOM 825 O O . PHE A 1 97 ? -4.682 1.267 1.599 1.00 98.38 97 PHE A O 1
ATOM 832 N N . LEU A 1 98 ? -6.768 1.053 0.769 1.00 98.25 98 LEU A N 1
ATOM 833 C CA . LEU A 1 98 ? -6.613 2.021 -0.311 1.00 98.25 98 LEU A CA 1
ATOM 834 C C . LEU A 1 98 ? -7.650 3.128 -0.175 1.00 98.25 98 LEU A C 1
ATOM 836 O O . LEU A 1 98 ? -8.835 2.846 -0.041 1.00 98.25 98 LEU A O 1
ATOM 840 N N . SER A 1 99 ? -7.218 4.380 -0.281 1.00 98.06 99 SER A N 1
ATOM 841 C CA . SER A 1 99 ? -8.127 5.521 -0.392 1.00 98.06 99 SER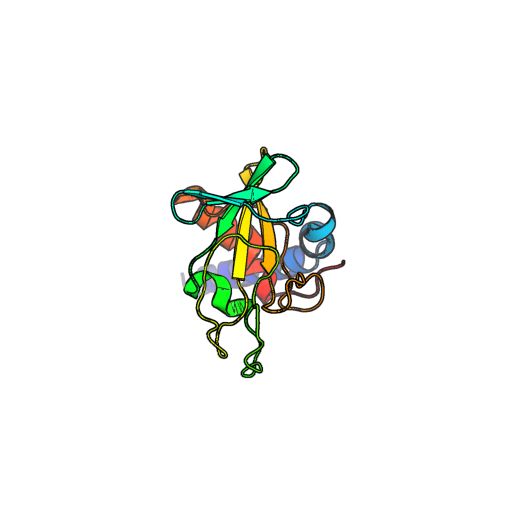 A CA 1
ATOM 842 C C . SER A 1 99 ? -7.912 6.221 -1.721 1.00 98.06 99 SER A C 1
ATOM 844 O O . SER A 1 99 ? -6.820 6.709 -2.021 1.00 98.06 99 SER A O 1
ATOM 846 N N . LYS A 1 100 ? -8.941 6.227 -2.566 1.00 96.69 100 LYS A N 1
ATOM 847 C CA . LYS A 1 100 ? -8.894 6.875 -3.876 1.00 96.69 100 LYS A CA 1
ATOM 848 C C . LYS A 1 100 ? -8.873 8.388 -3.712 1.00 96.69 100 LYS A C 1
ATOM 850 O O . LYS A 1 100 ? -9.668 8.948 -2.967 1.00 96.69 100 LYS A O 1
ATOM 855 N N . ASN A 1 101 ? -8.022 9.060 -4.480 1.00 92.88 101 ASN A N 1
ATOM 856 C CA . ASN A 1 101 ? -7.985 10.517 -4.508 1.00 92.88 101 ASN A CA 1
ATOM 857 C C . ASN A 1 101 ? -8.587 11.105 -5.793 1.00 92.88 101 ASN A C 1
ATOM 859 O O . ASN A 1 101 ? -8.829 10.417 -6.791 1.00 92.88 101 ASN A O 1
ATOM 863 N N . ASN A 1 102 ? -8.754 12.428 -5.792 1.00 88.88 102 ASN A N 1
ATOM 864 C CA . ASN A 1 102 ? -9.327 13.183 -6.912 1.00 88.88 102 ASN A CA 1
ATOM 865 C C . ASN A 1 102 ? -8.510 13.075 -8.214 1.00 88.88 102 ASN A C 1
ATOM 867 O O . ASN A 1 102 ? -9.051 13.242 -9.305 1.00 88.88 102 ASN A O 1
ATOM 871 N N . ASN A 1 103 ? -7.221 12.737 -8.121 1.00 87.62 103 ASN A N 1
ATOM 872 C CA . ASN A 1 103 ? -6.315 12.596 -9.262 1.00 87.62 103 ASN A CA 1
ATOM 873 C C . ASN A 1 103 ? -6.305 11.178 -9.855 1.00 87.62 103 ASN A C 1
ATOM 875 O O . ASN A 1 103 ? -5.445 10.866 -10.678 1.00 87.62 103 ASN A O 1
ATOM 879 N N . ARG A 1 104 ? -7.262 10.319 -9.469 1.00 87.25 104 ARG A N 1
ATOM 880 C CA . ARG A 1 104 ? -7.354 8.904 -9.880 1.00 87.25 104 ARG A CA 1
ATOM 881 C C . ARG A 1 104 ? -6.176 8.035 -9.411 1.00 87.25 104 ARG A C 1
ATOM 883 O O . ARG A 1 104 ? -6.043 6.906 -9.884 1.00 87.25 104 ARG A O 1
ATOM 890 N N . GLY A 1 105 ? -5.346 8.551 -8.507 1.00 94.88 105 GLY A N 1
ATOM 891 C CA . GLY A 1 105 ? -4.394 7.770 -7.727 1.00 94.88 105 GLY A CA 1
ATOM 892 C C . GLY A 1 105 ? -5.032 7.298 -6.425 1.00 94.88 105 GLY A C 1
ATOM 893 O O . GLY A 1 105 ? -6.227 7.510 -6.192 1.00 94.88 105 GLY A O 1
ATOM 894 N N . SER A 1 106 ? -4.240 6.682 -5.558 1.00 97.50 106 SER A N 1
ATOM 895 C CA . SER A 1 106 ? -4.708 6.323 -4.223 1.00 97.50 106 SER A CA 1
ATOM 896 C C . SER A 1 106 ? -3.617 6.338 -3.177 1.00 97.50 106 SER A C 1
ATOM 898 O O . SER A 1 106 ? -2.482 5.957 -3.446 1.00 97.50 106 SER A O 1
ATOM 900 N N . PHE A 1 107 ? -4.003 6.728 -1.973 1.00 98.06 107 PHE A N 1
ATOM 901 C CA . PHE A 1 107 ? -3.210 6.518 -0.777 1.00 98.06 107 PHE A CA 1
ATOM 902 C C . PHE A 1 107 ? -3.242 5.039 -0.404 1.00 98.06 107 PHE A C 1
ATOM 904 O O . PHE A 1 107 ? -4.259 4.371 -0.608 1.00 98.06 107 PHE A O 1
ATOM 911 N N . GLU A 1 108 ? -2.135 4.533 0.119 1.00 98.00 108 GLU A N 1
ATOM 912 C CA . GLU A 1 108 ? -2.018 3.162 0.605 1.00 98.00 108 GLU A CA 1
ATOM 913 C C . GLU A 1 108 ? -1.519 3.182 2.038 1.00 98.00 108 GLU A C 1
ATOM 915 O O . GLU A 1 108 ? -0.498 3.804 2.347 1.00 98.00 108 GLU A O 1
ATOM 920 N N . ALA A 1 109 ? -2.232 2.461 2.892 1.00 98.19 109 ALA A N 1
ATOM 921 C CA . ALA A 1 109 ? -1.864 2.276 4.279 1.00 98.19 109 ALA A CA 1
ATOM 922 C C . ALA A 1 109 ? -1.775 0.785 4.581 1.00 98.19 109 ALA A C 1
ATOM 924 O O . ALA A 1 109 ? -2.705 0.025 4.300 1.00 98.19 109 ALA A O 1
ATOM 925 N N . ILE A 1 110 ? -0.641 0.382 5.148 1.00 98.19 110 ILE A N 1
ATOM 926 C CA . ILE A 1 110 ? -0.397 -0.982 5.602 1.00 98.19 110 ILE A CA 1
ATOM 927 C C . ILE A 1 110 ? -0.484 -0.967 7.120 1.00 98.19 110 ILE A C 1
ATOM 929 O O . ILE A 1 110 ? 0.398 -0.429 7.782 1.00 98.19 110 ILE A O 1
ATOM 933 N N . LEU A 1 111 ? -1.575 -1.498 7.655 1.00 97.94 111 LEU A N 1
ATOM 934 C CA . LEU A 1 111 ? -1.841 -1.550 9.084 1.00 97.94 111 LEU A CA 1
ATOM 935 C C . LEU A 1 111 ? -1.290 -2.850 9.671 1.00 97.94 111 LEU A C 1
ATOM 937 O O . LEU A 1 111 ? -1.636 -3.937 9.206 1.00 97.94 111 LEU A O 1
ATOM 941 N N . GLN A 1 112 ? -0.471 -2.729 10.708 1.00 97.00 112 GLN A N 1
ATOM 942 C CA . GLN A 1 112 ? 0.052 -3.844 11.487 1.00 97.00 112 GLN A CA 1
ATOM 943 C C . GLN A 1 112 ? -0.928 -4.231 12.613 1.00 97.00 112 GLN A C 1
ATOM 945 O O . GLN A 1 112 ? -1.743 -3.402 13.033 1.00 97.00 112 GLN A O 1
ATOM 950 N N . PRO A 1 113 ? -0.874 -5.475 13.132 1.00 96.62 113 PRO A N 1
ATOM 951 C CA . PRO A 1 113 ? -1.765 -5.928 14.204 1.00 96.62 113 PRO A CA 1
ATOM 952 C C . PRO A 1 113 ? -1.770 -5.046 15.449 1.00 96.62 113 PRO A C 1
ATOM 954 O O . PRO A 1 113 ? -2.798 -4.932 16.105 1.00 96.62 113 PRO A O 1
ATOM 957 N N . ASP A 1 114 ? -0.649 -4.416 15.781 1.00 95.81 114 ASP A N 1
ATOM 958 C CA . ASP A 1 114 ? -0.516 -3.546 16.953 1.00 95.81 114 ASP A CA 1
ATOM 959 C C . ASP A 1 114 ? -1.180 -2.166 16.780 1.00 95.81 114 ASP A C 1
ATOM 961 O O . ASP A 1 114 ? -1.224 -1.375 17.721 1.00 95.81 114 ASP A O 1
ATOM 965 N N . GLY A 1 115 ? -1.728 -1.876 15.597 1.00 95.50 115 GLY A N 1
ATOM 966 C CA . GLY A 1 115 ? -2.369 -0.605 15.273 1.00 95.50 115 GLY A CA 1
ATOM 967 C C . GLY A 1 115 ? -1.443 0.412 14.605 1.00 95.50 115 GLY A C 1
ATOM 968 O O . GLY A 1 115 ? -1.907 1.491 14.231 1.00 95.50 115 GLY A O 1
ATOM 969 N N . THR A 1 116 ? -0.157 0.098 14.435 1.00 96.38 116 THR A N 1
ATOM 970 C CA . THR A 1 116 ? 0.803 0.977 13.756 1.00 96.38 116 THR A CA 1
ATOM 971 C C . THR A 1 116 ? 0.726 0.836 12.235 1.00 96.38 116 THR A C 1
ATOM 973 O O . THR A 1 116 ? 0.310 -0.195 11.703 1.00 96.38 116 THR A O 1
ATOM 976 N N . TYR A 1 117 ? 1.113 1.889 11.511 1.00 97.31 117 TYR A N 1
ATOM 977 C CA . TYR A 1 117 ? 1.207 1.853 10.052 1.00 97.31 117 TYR A CA 1
ATOM 978 C C . TYR A 1 117 ? 2.652 1.627 9.615 1.00 97.31 117 TYR A C 1
ATOM 980 O O . TYR A 1 117 ? 3.558 2.320 10.075 1.00 97.31 117 TYR A O 1
ATOM 988 N N . LEU A 1 118 ? 2.857 0.713 8.667 1.00 95.81 118 LEU A N 1
ATOM 989 C CA . LEU A 1 118 ? 4.169 0.446 8.089 1.00 95.81 118 LEU A CA 1
ATOM 990 C C . LEU A 1 118 ? 4.527 1.540 7.072 1.00 95.81 118 LEU A C 1
ATOM 992 O O . LEU A 1 118 ? 4.116 1.496 5.908 1.00 95.81 118 LEU A O 1
ATOM 996 N N . THR A 1 119 ? 5.287 2.533 7.533 1.00 94.69 119 THR A N 1
ATOM 997 C CA . THR A 1 119 ? 5.688 3.727 6.766 1.00 94.69 119 THR A CA 1
ATOM 998 C C . THR A 1 119 ? 7.132 3.699 6.283 1.00 94.69 119 THR A C 1
ATOM 1000 O O . THR A 1 119 ? 7.571 4.634 5.625 1.00 94.69 119 THR A O 1
ATOM 1003 N N . GLU A 1 120 ? 7.885 2.654 6.618 1.00 91.81 120 GLU A N 1
ATOM 1004 C CA . GLU A 1 120 ? 9.303 2.534 6.286 1.00 91.81 120 GLU A CA 1
ATOM 1005 C C . GLU A 1 120 ? 9.649 1.132 5.774 1.00 91.81 120 GLU A C 1
ATOM 1007 O O . GLU A 1 120 ? 8.930 0.153 5.992 1.00 91.81 120 GLU A O 1
ATOM 1012 N N . GLY A 1 121 ? 10.781 1.035 5.075 1.00 91.19 121 GLY A N 1
ATOM 1013 C CA . GLY A 1 121 ? 11.284 -0.216 4.516 1.00 91.19 121 GLY A CA 1
ATOM 1014 C C . GLY A 1 121 ? 10.615 -0.632 3.202 1.00 91.19 121 GLY A C 1
ATOM 1015 O O . GLY A 1 121 ? 9.811 0.090 2.615 1.00 91.19 121 GLY A O 1
ATOM 1016 N N . LEU A 1 122 ? 10.978 -1.821 2.716 1.00 91.12 122 LEU A N 1
ATOM 1017 C CA . LEU A 1 122 ? 10.592 -2.316 1.384 1.00 91.12 122 LEU A CA 1
ATOM 1018 C C . LEU A 1 122 ? 9.095 -2.637 1.257 1.00 91.12 122 LEU A C 1
ATOM 1020 O O . LEU A 1 122 ? 8.556 -2.651 0.154 1.00 91.12 122 LEU A O 1
ATOM 1024 N N . LYS A 1 123 ? 8.443 -2.921 2.389 1.00 93.75 123 LYS A N 1
ATOM 1025 C CA . LYS A 1 123 ? 7.054 -3.392 2.477 1.00 93.75 123 LYS A CA 1
ATOM 1026 C C . LYS A 1 123 ? 6.065 -2.288 2.863 1.00 93.75 123 LYS A C 1
ATOM 1028 O O . LYS A 1 123 ? 4.882 -2.575 3.027 1.00 93.75 123 LYS A O 1
ATOM 1033 N N . GLN A 1 124 ? 6.534 -1.046 3.002 1.00 95.00 124 GLN A N 1
ATOM 1034 C CA . GLN A 1 124 ? 5.711 0.102 3.386 1.00 95.00 124 GLN A CA 1
ATOM 1035 C C . GLN A 1 124 ? 4.541 0.361 2.428 1.00 95.00 124 GLN A C 1
ATOM 1037 O O . GLN A 1 124 ? 4.578 -0.030 1.259 1.00 95.00 124 GLN A O 1
ATOM 1042 N N . GLY A 1 125 ? 3.522 1.063 2.923 1.00 95.31 125 GLY A N 1
ATOM 1043 C CA . GLY A 1 125 ? 2.462 1.615 2.079 1.00 95.31 125 GLY A CA 1
ATOM 1044 C C . GLY A 1 125 ? 2.960 2.794 1.245 1.00 95.31 125 GLY A C 1
ATOM 1045 O O . GLY A 1 125 ? 3.753 3.611 1.718 1.00 95.31 125 GLY A O 1
ATOM 1046 N N . THR A 1 126 ? 2.498 2.899 -0.000 1.00 95.75 126 THR A N 1
AT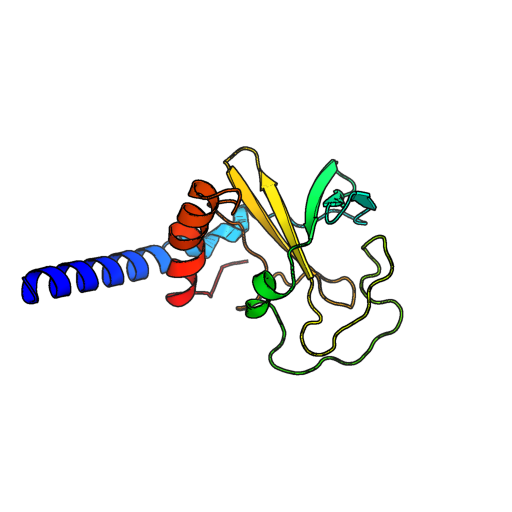OM 1047 C CA . THR A 1 126 ? 2.949 3.931 -0.940 1.00 95.75 126 THR A CA 1
ATOM 1048 C C . THR A 1 126 ? 1.830 4.667 -1.667 1.00 95.75 126 THR A C 1
ATOM 1050 O O . THR A 1 126 ? 0.735 4.162 -1.896 1.00 95.75 126 THR A O 1
ATOM 1053 N N . TYR A 1 127 ? 2.119 5.883 -2.124 1.00 96.50 127 TYR A N 1
ATOM 1054 C CA . TYR A 1 127 ? 1.176 6.608 -2.975 1.00 96.50 127 TYR A CA 1
ATOM 1055 C C . TYR A 1 127 ? 1.040 5.954 -4.354 1.00 96.50 127 TYR A C 1
ATOM 1057 O O . TYR A 1 127 ? 1.956 6.089 -5.153 1.00 96.50 127 TYR A O 1
ATOM 1065 N N . ASN A 1 128 ? -0.097 5.368 -4.720 1.00 96.38 128 ASN A N 1
ATOM 1066 C CA . ASN A 1 128 ? -0.338 4.799 -6.051 1.00 96.38 128 ASN A CA 1
ATOM 1067 C C . ASN A 1 128 ? -0.737 5.868 -7.087 1.00 96.38 128 ASN A C 1
ATOM 1069 O O . ASN A 1 128 ? -1.673 6.639 -6.874 1.00 96.38 128 ASN A O 1
ATOM 1073 N N . TYR A 1 129 ? -0.058 5.910 -8.241 1.00 95.06 129 TYR A N 1
ATOM 1074 C CA . TYR A 1 129 ? -0.403 6.807 -9.350 1.00 95.06 129 TYR A CA 1
ATOM 1075 C C . TYR A 1 129 ? -1.641 6.339 -10.116 1.00 95.06 129 TYR A C 1
ATOM 1077 O O . TYR A 1 129 ? -2.324 7.167 -10.723 1.00 95.06 129 TYR A O 1
ATOM 1085 N N . GLY A 1 130 ? -1.931 5.036 -10.106 1.00 94.44 130 GLY A N 1
ATOM 1086 C CA . GLY A 1 130 ? -3.172 4.476 -10.622 1.00 94.44 130 GLY A CA 1
ATOM 1087 C C . GLY A 1 130 ? -3.929 3.752 -9.521 1.00 94.44 130 GLY A C 1
ATOM 1088 O O . GLY A 1 130 ? -3.487 2.711 -9.051 1.00 94.44 130 GLY A O 1
ATOM 1089 N N . HIS A 1 131 ? -5.098 4.265 -9.140 1.00 95.62 131 HIS A N 1
ATOM 1090 C CA . HIS A 1 131 ? -6.000 3.494 -8.294 1.00 95.62 131 HIS A CA 1
ATOM 1091 C C . HIS A 1 131 ? -6.540 2.287 -9.089 1.00 95.62 131 HIS A C 1
ATOM 1093 O O . HIS A 1 131 ? -7.008 2.486 -10.220 1.00 95.62 131 HIS A O 1
ATOM 1099 N N . PRO A 1 132 ? -6.489 1.053 -8.550 1.00 93.75 132 PRO A N 1
ATOM 1100 C CA . PRO A 1 132 ? -6.814 -0.177 -9.280 1.00 93.75 132 PRO A CA 1
ATOM 1101 C C . PRO A 1 132 ? -8.327 -0.422 -9.466 1.00 93.75 132 PRO A C 1
ATOM 1103 O O . PRO A 1 132 ? -8.794 -1.556 -9.385 1.00 93.75 132 PRO A O 1
ATOM 1106 N N . ASP A 1 133 ? -9.085 0.632 -9.770 1.00 91.50 133 ASP A N 1
ATOM 1107 C CA . ASP A 1 133 ? -10.509 0.563 -10.099 1.00 91.50 133 ASP A CA 1
ATOM 1108 C C . ASP A 1 133 ? -10.726 0.252 -11.579 1.00 91.50 133 ASP A C 1
ATOM 1110 O O . ASP A 1 133 ? -10.318 1.003 -12.477 1.00 91.50 133 ASP A O 1
ATOM 1114 N N . GLY A 1 134 ? -11.436 -0.844 -11.838 1.00 90.69 134 GLY A N 1
ATOM 1115 C CA . GLY A 1 134 ? -11.752 -1.294 -13.187 1.00 90.69 134 GLY A CA 1
ATOM 1116 C C . GLY A 1 134 ? -10.513 -1.643 -14.020 1.00 90.69 134 GLY A C 1
ATOM 1117 O O . GLY A 1 134 ? -9.369 -1.626 -13.556 1.00 90.69 134 GLY A O 1
ATOM 1118 N N . LEU A 1 135 ? -10.743 -1.968 -15.294 1.00 92.75 135 LEU A N 1
ATOM 1119 C CA . LEU A 1 135 ? -9.687 -2.449 -16.190 1.00 92.75 135 LEU A CA 1
ATOM 1120 C C . LEU A 1 135 ? -8.584 -1.401 -16.398 1.00 92.75 135 LEU A C 1
ATOM 1122 O O . LEU A 1 135 ? -7.401 -1.691 -16.235 1.00 92.75 135 LEU A O 1
ATOM 1126 N N . TRP A 1 136 ? -8.964 -0.165 -16.724 1.00 92.25 136 TRP A N 1
ATOM 1127 C CA . TRP A 1 136 ? -7.998 0.896 -17.012 1.00 92.25 136 TRP A CA 1
ATOM 1128 C C . TRP A 1 136 ? -7.236 1.372 -15.775 1.00 92.25 136 TRP A C 1
ATOM 1130 O O . TRP A 1 136 ? -6.057 1.708 -15.895 1.00 92.25 136 TRP A O 1
ATOM 1140 N N . GLY A 1 137 ? -7.878 1.396 -14.602 1.00 92.88 137 GLY A N 1
ATOM 1141 C CA . GLY A 1 137 ? -7.199 1.682 -13.338 1.00 92.88 137 GLY A CA 1
ATOM 1142 C C . GLY A 1 137 ? -6.175 0.601 -13.011 1.00 92.88 137 GLY A C 1
ATOM 1143 O O . GLY A 1 137 ? -5.014 0.914 -12.765 1.00 92.88 137 GLY A O 1
ATOM 1144 N N . SER A 1 138 ? -6.564 -0.669 -13.152 1.00 93.50 138 SER A N 1
ATOM 1145 C CA . SER A 1 138 ? -5.670 -1.816 -12.950 1.00 93.50 138 SER A CA 1
ATOM 1146 C C . SER A 1 138 ? -4.462 -1.796 -13.890 1.00 93.50 138 SER A C 1
ATOM 1148 O O . SER A 1 138 ? -3.333 -1.986 -13.446 1.00 93.50 138 SER A O 1
ATOM 1150 N N . ILE A 1 139 ? -4.668 -1.505 -15.179 1.00 94.56 139 ILE A N 1
ATOM 1151 C CA . ILE A 1 139 ? -3.575 -1.379 -16.157 1.00 94.56 139 ILE A CA 1
ATOM 1152 C C . ILE A 1 139 ? -2.601 -0.275 -15.731 1.00 94.56 139 ILE A C 1
ATOM 1154 O O . ILE A 1 139 ? -1.390 -0.495 -15.702 1.00 94.56 139 ILE A O 1
ATOM 1158 N N . LYS A 1 140 ? -3.112 0.905 -15.360 1.00 94.12 140 LYS A N 1
ATOM 1159 C CA . LYS A 1 140 ? -2.265 2.008 -14.884 1.00 94.12 140 LYS A CA 1
ATOM 1160 C C . LYS A 1 140 ? -1.499 1.628 -13.626 1.00 94.12 140 LYS A C 1
ATOM 1162 O O . LYS A 1 140 ? -0.307 1.901 -13.568 1.00 94.12 140 LYS A O 1
ATOM 1167 N N . HIS A 1 141 ? -2.158 0.976 -12.673 1.00 94.44 141 HIS A N 1
ATOM 1168 C CA . HIS A 1 141 ? -1.528 0.513 -11.445 1.00 94.44 141 HIS A CA 1
ATOM 1169 C C . HIS A 1 141 ? -0.345 -0.419 -11.737 1.00 94.44 141 HIS A C 1
ATOM 1171 O O . HIS A 1 141 ? 0.763 -0.211 -11.245 1.00 94.44 141 HIS A O 1
ATOM 1177 N N . VAL A 1 142 ? -0.531 -1.392 -12.634 1.00 94.50 142 VAL A N 1
ATOM 1178 C CA . VAL A 1 142 ? 0.544 -2.308 -13.035 1.00 94.50 142 VAL A CA 1
ATOM 1179 C C . VAL A 1 142 ? 1.732 -1.547 -13.630 1.00 94.50 142 VAL A C 1
ATOM 1181 O O . VAL A 1 142 ? 2.865 -1.727 -13.187 1.00 94.50 142 VAL A O 1
ATOM 1184 N N . PHE A 1 143 ? 1.489 -0.679 -14.613 1.00 95.19 143 PHE A N 1
ATOM 1185 C CA . PHE A 1 143 ? 2.570 -0.016 -15.345 1.00 95.19 143 PHE A CA 1
ATOM 1186 C C . PHE A 1 143 ? 3.220 1.152 -14.601 1.00 95.19 143 PHE A C 1
ATOM 1188 O O . PHE A 1 143 ? 4.362 1.471 -14.915 1.00 95.19 143 PHE A O 1
ATOM 1195 N N . LEU A 1 144 ? 2.527 1.814 -13.673 1.00 94.00 144 LEU A N 1
ATOM 1196 C CA . LEU A 1 144 ? 3.047 2.994 -12.972 1.00 94.00 144 LEU A CA 1
ATOM 1197 C C . LEU A 1 144 ? 3.514 2.696 -11.550 1.00 94.00 144 LEU A C 1
ATOM 1199 O O . LEU A 1 144 ? 4.380 3.408 -11.050 1.00 94.00 144 LEU A O 1
ATOM 1203 N N . ASP A 1 145 ? 2.949 1.670 -10.914 1.00 92.88 145 ASP A N 1
ATOM 1204 C CA . ASP A 1 145 ? 3.158 1.416 -9.492 1.00 92.88 145 ASP A CA 1
ATOM 1205 C C . ASP A 1 145 ? 3.884 0.086 -9.263 1.00 92.88 145 ASP A C 1
ATOM 1207 O O . ASP A 1 145 ? 4.894 0.062 -8.563 1.00 92.88 145 ASP A O 1
ATOM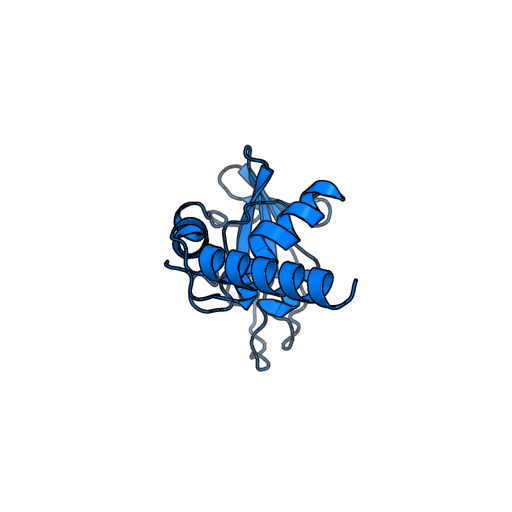 1211 N N . VAL A 1 146 ? 3.418 -0.999 -9.895 1.00 92.94 146 VAL A N 1
ATOM 1212 C CA . VAL A 1 146 ? 3.923 -2.363 -9.650 1.00 92.94 146 VAL A CA 1
ATOM 1213 C C . VAL A 1 146 ? 5.220 -2.656 -10.405 1.00 92.94 146 VAL A C 1
ATOM 1215 O O . VAL A 1 146 ? 6.200 -3.075 -9.798 1.00 92.94 146 VAL A O 1
ATOM 1218 N N . ILE A 1 147 ? 5.264 -2.445 -11.726 1.00 93.69 147 ILE A N 1
ATOM 1219 C CA . ILE A 1 147 ? 6.462 -2.767 -12.524 1.00 93.69 147 ILE A CA 1
ATOM 1220 C C . ILE A 1 147 ? 7.688 -1.977 -12.0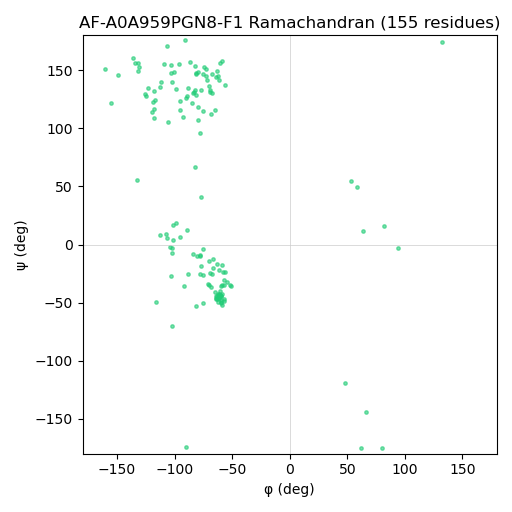39 1.00 93.69 147 ILE A C 1
ATOM 1222 O O . ILE A 1 147 ? 8.713 -2.608 -11.786 1.00 93.69 147 ILE A O 1
ATOM 1226 N N . PRO A 1 148 ? 7.621 -0.644 -11.843 1.00 93.88 148 PRO A N 1
ATOM 1227 C CA . PRO A 1 148 ? 8.751 0.123 -11.316 1.00 93.88 148 PRO A CA 1
ATOM 1228 C C . PRO A 1 148 ? 9.267 -0.368 -9.957 1.00 93.88 148 PRO A C 1
ATOM 1230 O O . PRO A 1 148 ? 10.474 -0.348 -9.720 1.00 93.88 148 PRO A O 1
ATOM 1233 N N . HIS A 1 149 ? 8.376 -0.853 -9.083 1.00 91.50 149 HIS A N 1
ATOM 1234 C CA . HIS A 1 149 ? 8.745 -1.375 -7.765 1.00 91.50 149 HIS A CA 1
ATOM 1235 C C . HIS A 1 149 ? 9.724 -2.557 -7.856 1.00 91.50 149 HIS A C 1
ATOM 1237 O O . HIS A 1 149 ? 10.642 -2.645 -7.047 1.00 91.50 149 HIS A O 1
ATOM 1243 N N . PHE A 1 150 ? 9.601 -3.422 -8.872 1.00 91.69 150 PHE A N 1
ATOM 1244 C CA . PHE A 1 150 ? 10.531 -4.543 -9.074 1.00 91.69 150 PHE A CA 1
ATOM 1245 C C . PHE A 1 150 ? 11.957 -4.114 -9.447 1.00 91.69 150 PHE A C 1
ATOM 1247 O O . PHE A 1 150 ? 12.887 -4.899 -9.282 1.00 91.69 150 PHE A O 1
ATOM 1254 N N . PHE A 1 151 ? 12.141 -2.892 -9.951 1.00 93.50 151 PHE A N 1
ATOM 1255 C CA . PHE A 1 151 ? 13.465 -2.344 -10.253 1.00 93.50 151 PHE A CA 1
ATOM 1256 C C . PHE A 1 151 ? 14.047 -1.570 -9.069 1.00 93.50 151 PHE A C 1
ATOM 1258 O O . PHE A 1 151 ? 15.260 -1.597 -8.866 1.00 93.50 151 PHE A O 1
ATOM 1265 N N . ASN A 1 152 ? 13.208 -0.861 -8.307 1.00 93.06 152 ASN A N 1
ATOM 1266 C CA . ASN A 1 152 ? 13.622 -0.183 -7.084 1.00 93.06 152 ASN A CA 1
ATOM 1267 C C . ASN A 1 152 ? 12.432 0.011 -6.129 1.00 93.06 152 ASN A C 1
ATOM 1269 O O . ASN A 1 152 ? 11.456 0.676 -6.475 1.00 93.06 152 ASN A O 1
ATOM 1273 N N . SER A 1 153 ? 12.535 -0.530 -4.919 1.00 90.75 153 SER A N 1
ATOM 1274 C CA . SER A 1 153 ? 11.540 -0.410 -3.845 1.00 90.75 153 SER A CA 1
ATOM 1275 C C . SER A 1 153 ? 12.036 0.417 -2.649 1.00 90.75 153 SER A C 1
ATOM 1277 O O . SER A 1 153 ? 11.349 0.513 -1.634 1.00 90.75 153 SER A O 1
ATOM 1279 N N . ASN A 1 154 ? 13.202 1.062 -2.771 1.00 91.38 154 ASN A N 1
ATOM 1280 C CA . ASN A 1 154 ? 13.781 1.934 -1.746 1.00 91.38 154 ASN A CA 1
ATOM 1281 C C . ASN A 1 154 ? 13.179 3.344 -1.820 1.00 91.38 154 ASN A C 1
ATOM 1283 O O . ASN A 1 154 ? 13.849 4.309 -2.197 1.00 91.38 154 ASN A O 1
ATOM 1287 N N . TYR A 1 155 ? 11.890 3.455 -1.506 1.00 89.62 155 TYR A N 1
ATOM 1288 C CA . TYR A 1 155 ? 11.198 4.739 -1.442 1.00 89.62 155 TYR A CA 1
ATOM 1289 C C . TYR A 1 155 ? 11.795 5.643 -0.365 1.00 89.62 155 TYR A C 1
ATOM 1291 O O . TYR A 1 155 ? 12.213 5.172 0.693 1.00 89.62 155 TYR A O 1
ATOM 1299 N N . LYS A 1 156 ? 11.805 6.950 -0.633 1.00 87.19 156 LYS A N 1
ATOM 1300 C CA . LYS A 1 156 ? 12.153 7.964 0.362 1.00 87.19 156 LYS A CA 1
ATOM 1301 C C . LYS A 1 156 ? 10.915 8.274 1.202 1.00 87.19 156 LYS A C 1
ATOM 1303 O O . LYS A 1 156 ? 9.838 8.489 0.634 1.00 87.19 156 LYS A O 1
ATOM 1308 N N . SER A 1 157 ? 11.096 8.262 2.518 1.00 66.25 157 SER A N 1
ATOM 1309 C CA . SER A 1 157 ? 10.099 8.646 3.520 1.00 66.25 157 SER A CA 1
ATOM 1310 C C . SER A 1 157 ? 9.919 10.161 3.573 1.00 66.25 157 SER A C 1
ATOM 1312 O O . SER A 1 157 ? 10.933 10.884 3.423 1.00 66.25 157 SER A O 1
#

Solvent-accessible surface area (backbone atoms only — not comparable to full-atom values): 8609 Å² total; per-residue (Å²): 110,72,67,60,53,52,50,53,51,50,55,50,54,51,50,39,45,55,48,21,72,28,66,71,54,28,44,29,43,81,70,38,53,69,82,44,76,53,32,40,68,74,53,96,55,33,25,33,25,75,83,69,51,56,31,36,55,52,58,66,82,83,34,60,79,48,33,65,99,57,72,51,83,91,65,85,77,58,35,72,42,45,60,79,88,79,83,86,41,45,68,58,48,48,46,35,32,40,25,77,45,97,80,52,15,19,26,27,36,28,35,36,44,88,49,50,68,41,69,62,72,78,48,32,40,48,34,32,70,23,29,67,59,64,72,69,21,36,52,38,18,42,69,65,44,52,55,26,38,80,67,41,47,80,57,47,121

Sequence (157 aa):
MKMILAIILVLFLVFYWLFAQSDRHLNRNKHNQLPKGRLKHLQDNYYEDEVGLIWELQPQIKNKFHQPDHEVEIINNHYPNVDGTFSLDPKNPNFKFLSKNNNRGSFEAILQPDGTYLTEGLKQGTYNYGHPDGLWGSIKHVFLDVIPHFFNSNYKS

Secondary structure (DSSP, 8-state):
-HHHHHHHHHHHHHHHHHHHHSHHHHTGGGG-----S-BEEEETTEEE-TT--EEEEPPHHHHGGGS-SSPPP--SS-STTBSS-PPP-TTS--EEEEEE-TTS-EEEEEE-TTS-B--SSTT----BSS---HHHHHHHHIIIIIHHHHH------